Protein AF-A0A0Q8MTA9-F1 (afdb_monomer)

Mean predicted aligned error: 13.01 Å

Sequence (97 aa):
MTSIGDVIKIGAGAVVGGLLVFTVYSSLNALWWLPAAERHGREIEAAEATAATNKAIGELSNAADQARVRRRLCIERGGMYNFAKGECIEAKPVDHD

pLDDT: mean 79.18, std 12.59, range [38.66, 97.31]

Radius of gyration: 27.83 Å; Cα contacts (8 Å, |Δi|>4): 42; chains: 1; bounding box: 56×31×73 Å

Solvent-accessible surface area (backbone atoms only — not comparable to full-atom values): 5600 Å² total; per-residue (Å²): 133,85,52,74,71,56,55,53,52,52,51,52,50,50,52,53,51,49,50,52,52,48,52,54,53,52,47,48,39,67,72,49,50,48,58,53,50,51,53,53,51,51,53,52,53,54,50,50,54,50,52,51,52,52,50,58,45,66,68,44,93,43,71,70,59,34,52,51,52,52,47,51,54,20,50,77,70,63,19,50,63,39,81,90,79,75,44,64,45,69,57,76,76,80,80,83,124

Structure (mmCIF, N/CA/C/O backbone):
data_AF-A0A0Q8MTA9-F1
#
_entry.id   AF-A0A0Q8MTA9-F1
#
loop_
_atom_site.group_PDB
_atom_site.id
_atom_site.type_symbol
_atom_site.label_atom_id
_atom_site.label_alt_id
_atom_site.label_comp_id
_atom_site.label_asym_id
_atom_site.label_entity_id
_atom_site.label_seq_id
_atom_site.pdbx_PDB_ins_code
_atom_site.Cartn_x
_atom_site.Cartn_y
_atom_site.Cartn_z
_atom_site.occupancy
_atom_site.B_iso_or_equiv
_atom_site.auth_seq_id
_atom_site.auth_comp_id
_atom_site.auth_asym_id
_atom_site.auth_atom_id
_atom_site.pdbx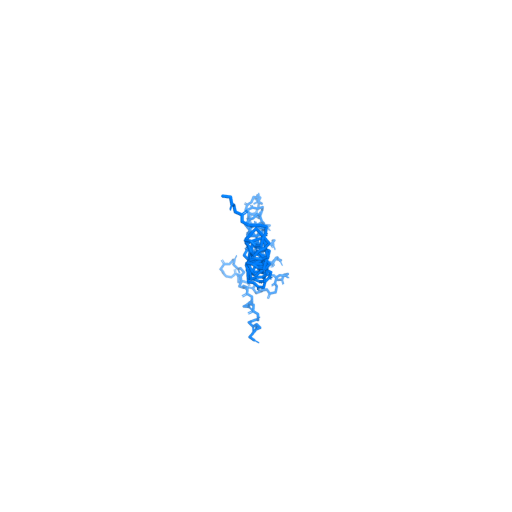_PDB_model_num
ATOM 1 N N . MET A 1 1 ? 33.720 12.956 -37.963 1.00 52.28 1 MET A N 1
ATOM 2 C CA . MET A 1 1 ? 32.508 13.321 -38.724 1.00 52.28 1 MET A CA 1
ATOM 3 C C . MET A 1 1 ? 31.610 12.094 -38.700 1.00 52.28 1 MET A C 1
ATOM 5 O O . MET A 1 1 ? 31.938 11.114 -39.352 1.00 52.28 1 MET A O 1
ATOM 9 N N . THR A 1 2 ? 30.603 12.060 -37.828 1.00 65.06 2 THR A N 1
ATOM 10 C CA . THR A 1 2 ? 29.659 10.934 -37.736 1.00 65.06 2 THR A CA 1
ATOM 11 C C . THR A 1 2 ? 28.794 10.900 -38.993 1.00 65.06 2 THR A C 1
ATOM 13 O O . THR A 1 2 ? 28.321 11.943 -39.445 1.00 65.06 2 THR A O 1
ATOM 16 N N . SER A 1 3 ? 28.629 9.720 -39.592 1.00 80.75 3 SER A N 1
ATOM 17 C CA . SER A 1 3 ? 27.796 9.557 -40.785 1.00 80.75 3 SER A CA 1
ATOM 18 C C . SER A 1 3 ? 26.323 9.759 -40.425 1.00 80.75 3 SER A C 1
ATOM 20 O O . SER A 1 3 ? 25.884 9.360 -39.346 1.00 80.75 3 SER A O 1
ATOM 22 N N . ILE A 1 4 ? 25.529 10.324 -41.339 1.00 77.19 4 ILE A N 1
ATOM 23 C CA . ILE A 1 4 ? 24.067 10.463 -41.182 1.00 77.19 4 IL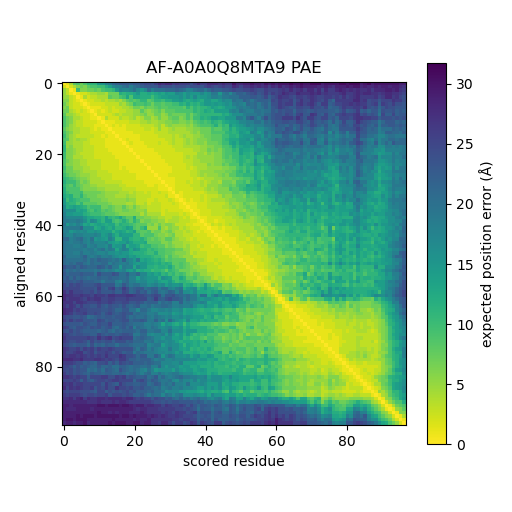E A CA 1
ATOM 24 C C . ILE A 1 4 ? 23.423 9.096 -40.875 1.00 77.19 4 ILE A C 1
ATOM 26 O O . ILE A 1 4 ? 22.483 9.010 -40.086 1.00 77.19 4 ILE A O 1
ATOM 30 N N . GLY A 1 5 ? 23.981 8.010 -41.424 1.00 78.06 5 GLY A N 1
ATOM 31 C CA . GLY A 1 5 ? 23.537 6.646 -41.133 1.00 78.06 5 GLY A CA 1
ATOM 32 C C . GLY A 1 5 ? 23.756 6.206 -39.680 1.00 78.06 5 GLY A C 1
ATOM 33 O O . GLY A 1 5 ? 22.950 5.437 -39.158 1.00 78.06 5 GLY A O 1
ATOM 34 N N . ASP A 1 6 ? 24.790 6.711 -39.002 1.00 78.50 6 ASP A N 1
ATOM 35 C CA . ASP A 1 6 ? 25.060 6.392 -37.594 1.00 78.50 6 ASP A CA 1
ATOM 36 C C . ASP A 1 6 ? 24.109 7.153 -36.668 1.00 78.50 6 ASP A C 1
ATOM 38 O O . ASP A 1 6 ? 23.589 6.588 -35.708 1.00 78.50 6 ASP A O 1
ATOM 42 N N . VAL A 1 7 ? 23.799 8.409 -37.004 1.00 80.88 7 VAL A N 1
ATOM 43 C CA . VAL A 1 7 ? 22.835 9.234 -36.258 1.00 80.88 7 VAL A CA 1
ATOM 44 C C . VAL A 1 7 ? 21.435 8.617 -36.303 1.00 80.88 7 VAL A C 1
ATOM 46 O O . VAL A 1 7 ? 20.769 8.538 -35.272 1.00 80.88 7 VAL A O 1
ATOM 49 N N . ILE A 1 8 ? 21.003 8.114 -37.465 1.00 83.69 8 ILE A N 1
ATOM 50 C CA . ILE A 1 8 ? 19.696 7.454 -37.613 1.00 83.69 8 ILE A CA 1
ATOM 51 C C . ILE A 1 8 ? 19.632 6.158 -36.793 1.00 83.69 8 ILE A C 1
ATOM 53 O O . ILE A 1 8 ? 18.635 5.916 -36.116 1.00 83.69 8 ILE A O 1
ATOM 57 N N . LYS A 1 9 ? 20.690 5.336 -36.801 1.00 84.56 9 LYS A N 1
ATOM 58 C CA . LYS A 1 9 ? 20.734 4.087 -36.019 1.00 84.56 9 LYS A CA 1
ATOM 59 C C . LYS A 1 9 ? 20.705 4.345 -34.515 1.00 84.56 9 LYS A C 1
ATOM 61 O O . LYS A 1 9 ? 19.966 3.675 -33.798 1.00 84.56 9 LYS A O 1
ATOM 66 N N . ILE A 1 10 ? 21.474 5.328 -34.046 1.00 83.94 10 ILE A N 1
ATOM 67 C CA . ILE A 1 10 ? 21.501 5.721 -32.633 1.00 83.94 10 ILE A CA 1
ATOM 68 C C . ILE A 1 10 ? 20.140 6.287 -32.217 1.00 83.94 10 ILE A C 1
ATOM 70 O O . ILE A 1 10 ? 19.598 5.881 -31.190 1.00 83.94 10 ILE A O 1
ATOM 74 N N . GLY A 1 11 ? 19.551 7.163 -33.035 1.00 86.88 11 GLY A N 1
ATOM 75 C CA . GLY A 1 11 ? 18.227 7.731 -32.781 1.00 86.88 11 GLY A CA 1
ATOM 76 C C . GLY A 1 11 ? 17.132 6.664 -32.726 1.00 86.88 11 GLY A C 1
ATOM 77 O O . GLY A 1 11 ? 16.340 6.643 -31.787 1.00 86.88 11 GLY A O 1
ATOM 78 N N . ALA A 1 12 ? 17.123 5.728 -33.677 1.00 89.94 12 ALA A N 1
ATOM 79 C CA . ALA A 1 12 ? 16.170 4.620 -33.687 1.00 89.94 12 ALA A CA 1
ATOM 80 C C . ALA A 1 12 ? 16.332 3.711 -32.456 1.00 89.94 12 ALA A C 1
ATOM 82 O O . ALA A 1 12 ? 15.341 3.359 -31.817 1.00 89.94 12 ALA A O 1
ATOM 83 N N . GLY A 1 13 ? 17.572 3.381 -32.080 1.00 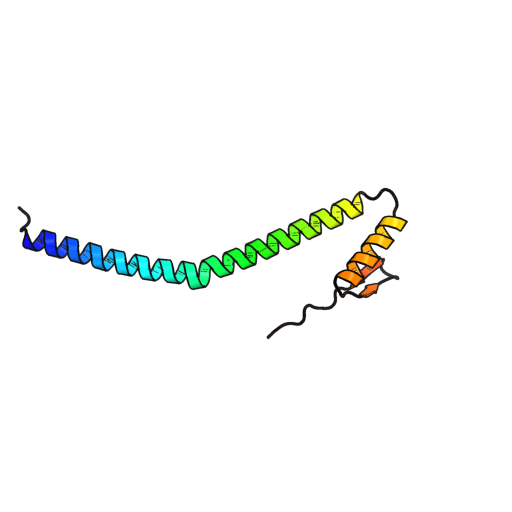89.19 13 GLY A N 1
ATOM 84 C CA . GLY A 1 13 ? 17.859 2.597 -30.878 1.00 89.19 13 GLY A CA 1
ATOM 85 C C . GLY A 1 13 ? 17.392 3.288 -29.595 1.00 89.19 13 GLY A C 1
ATOM 86 O O . GLY A 1 13 ? 16.792 2.644 -28.738 1.00 89.19 13 GLY A O 1
ATOM 87 N N . ALA A 1 14 ? 17.592 4.604 -29.488 1.00 92.56 14 ALA A N 1
ATOM 88 C CA . ALA A 1 14 ? 17.134 5.389 -28.345 1.00 92.56 14 ALA A CA 1
ATOM 89 C C . ALA A 1 14 ? 15.601 5.427 -28.242 1.00 92.56 14 ALA A C 1
ATOM 91 O O . ALA A 1 14 ? 15.061 5.265 -27.150 1.00 92.56 14 ALA A O 1
ATOM 92 N N . VAL A 1 15 ? 14.894 5.581 -29.368 1.00 95.00 15 VAL A N 1
ATOM 93 C CA . VAL A 1 15 ? 13.422 5.569 -29.390 1.00 95.00 15 VAL A CA 1
ATOM 94 C C . VAL A 1 15 ? 12.884 4.206 -28.962 1.00 95.00 15 VAL A C 1
ATOM 96 O O . VAL A 1 15 ? 12.033 4.141 -28.079 1.00 95.00 15 VAL A O 1
ATOM 99 N N . VAL A 1 16 ? 13.403 3.117 -29.535 1.00 95.56 16 VAL A N 1
ATOM 100 C CA . VAL A 1 16 ? 12.957 1.755 -29.200 1.00 95.56 16 VAL A CA 1
ATOM 101 C C . VAL A 1 16 ? 13.282 1.411 -27.747 1.00 95.56 16 VAL A C 1
ATOM 103 O O . VAL A 1 16 ? 12.420 0.908 -27.028 1.00 95.56 16 VAL A O 1
ATOM 106 N N . GLY A 1 17 ? 14.497 1.726 -27.290 1.00 95.62 17 GLY A N 1
ATOM 107 C CA . GLY A 1 17 ? 14.907 1.514 -25.904 1.00 95.62 17 GLY A CA 1
ATOM 108 C C . GLY A 1 17 ? 14.052 2.312 -24.919 1.00 95.62 17 GLY A C 1
ATOM 109 O O . GLY A 1 17 ? 13.592 1.761 -23.921 1.00 95.62 17 GLY A O 1
ATOM 110 N N . GLY A 1 18 ? 13.768 3.579 -25.229 1.00 95.88 18 GLY A N 1
ATOM 111 C CA . GLY A 1 18 ? 12.901 4.430 -24.416 1.00 95.88 18 GLY A CA 1
ATOM 112 C C . GLY A 1 18 ? 11.474 3.889 -24.315 1.00 95.88 18 GLY A C 1
ATOM 113 O O . GLY A 1 18 ? 10.921 3.825 -23.220 1.00 95.88 18 GLY A O 1
ATOM 114 N N . LEU A 1 19 ? 10.901 3.431 -25.430 1.00 97.00 19 LEU A N 1
ATOM 115 C CA . LEU A 1 19 ? 9.567 2.824 -25.464 1.00 97.00 19 LEU A CA 1
ATOM 116 C C . LEU A 1 19 ? 9.503 1.525 -24.655 1.00 97.00 19 LEU A C 1
ATOM 118 O O . LEU A 1 19 ? 8.544 1.314 -23.914 1.00 97.00 19 LEU A O 1
ATOM 122 N N . LEU A 1 20 ? 10.528 0.676 -24.751 1.00 97.31 20 LEU A N 1
ATOM 123 C CA . LEU A 1 20 ? 10.618 -0.551 -23.958 1.00 97.31 20 LEU A CA 1
ATOM 124 C C . LEU A 1 20 ? 10.699 -0.258 -22.460 1.00 97.31 20 LEU A C 1
ATOM 126 O O . LEU A 1 20 ? 9.934 -0.818 -21.681 1.00 97.31 20 LEU A O 1
ATOM 130 N N . VAL A 1 21 ? 11.583 0.650 -22.045 1.00 97.06 21 VAL A N 1
ATOM 131 C CA . VAL A 1 21 ? 11.708 1.007 -20.626 1.00 97.06 21 VAL A CA 1
ATOM 132 C C . VAL A 1 21 ? 10.412 1.629 -20.113 1.00 97.06 21 VAL A C 1
ATOM 134 O O . VAL A 1 21 ? 9.925 1.226 -19.059 1.00 97.06 21 VAL A O 1
ATOM 137 N N . PHE A 1 22 ? 9.820 2.557 -20.869 1.00 96.44 22 PHE A N 1
ATOM 138 C CA . PHE A 1 22 ? 8.559 3.191 -20.499 1.00 96.44 22 PHE A CA 1
ATOM 139 C C . PHE A 1 22 ? 7.444 2.160 -20.331 1.00 96.44 22 PHE A C 1
ATOM 141 O O . PHE A 1 22 ? 6.810 2.117 -19.285 1.00 96.44 22 PHE A O 1
ATOM 148 N N . THR A 1 23 ? 7.242 1.281 -21.313 1.00 96.31 23 THR A N 1
ATOM 149 C CA . THR A 1 23 ? 6.182 0.263 -21.248 1.00 96.31 23 THR A CA 1
ATOM 150 C C . THR A 1 23 ? 6.358 -0.685 -20.063 1.00 96.31 23 THR A C 1
ATOM 152 O O . THR A 1 23 ? 5.388 -0.933 -19.343 1.00 96.31 23 THR A O 1
ATOM 155 N N . VAL A 1 24 ? 7.577 -1.163 -19.796 1.00 96.62 24 VAL A N 1
ATOM 156 C CA . VAL A 1 24 ? 7.860 -2.027 -18.637 1.00 96.62 24 VAL A CA 1
ATOM 157 C C . VAL A 1 24 ? 7.589 -1.290 -17.327 1.00 96.62 24 VAL A C 1
ATOM 159 O O . VAL A 1 24 ? 6.885 -1.801 -16.459 1.00 96.62 24 VAL A O 1
ATOM 162 N N . TYR A 1 25 ? 8.094 -0.068 -17.176 1.00 96.44 25 TYR A N 1
ATOM 163 C CA . TYR A 1 25 ? 7.924 0.667 -15.925 1.00 96.44 25 TYR A CA 1
ATOM 164 C C . TYR A 1 25 ? 6.471 1.089 -15.699 1.00 96.44 25 TYR A C 1
ATOM 166 O O . TYR A 1 25 ? 5.959 0.961 -14.591 1.00 96.44 25 TYR A O 1
ATOM 174 N N . SER A 1 26 ? 5.773 1.536 -16.744 1.00 94.94 26 SER A N 1
ATOM 175 C CA . SER A 1 26 ? 4.352 1.884 -16.680 1.00 94.94 26 SER A CA 1
ATOM 176 C C . SER A 1 26 ? 3.485 0.689 -16.298 1.00 94.94 26 SER A C 1
ATOM 178 O O . SER A 1 26 ? 2.576 0.844 -15.488 1.00 94.94 26 SER A O 1
ATOM 180 N N . SER A 1 27 ? 3.772 -0.499 -16.834 1.00 94.75 27 SER A N 1
ATOM 181 C CA . SER A 1 27 ? 3.021 -1.715 -16.500 1.00 94.75 27 SER A CA 1
ATOM 182 C C . SER A 1 27 ? 3.290 -2.187 -15.072 1.00 94.75 27 SER A C 1
ATOM 184 O O . SER A 1 27 ? 2.336 -2.480 -14.356 1.00 94.75 27 SER A O 1
ATOM 186 N N . LEU A 1 28 ? 4.542 -2.163 -14.602 1.00 94.88 28 LEU A N 1
ATOM 187 C CA . LEU A 1 28 ? 4.854 -2.423 -13.189 1.00 94.88 28 LEU A CA 1
ATOM 188 C C . LEU A 1 28 ? 4.142 -1.435 -12.256 1.00 94.88 28 LEU A C 1
ATOM 190 O O . LEU A 1 28 ? 3.568 -1.833 -11.240 1.00 94.88 28 LEU A O 1
ATOM 194 N N . ASN A 1 29 ? 4.133 -0.153 -12.620 1.00 93.94 29 ASN A N 1
ATOM 195 C CA . ASN A 1 29 ? 3.522 0.882 -11.800 1.00 93.94 29 ASN A CA 1
ATOM 196 C C . ASN A 1 29 ? 1.995 0.730 -11.738 1.00 93.94 29 ASN A C 1
ATOM 198 O O . ASN A 1 29 ? 1.416 0.758 -10.657 1.00 93.94 29 ASN A O 1
ATOM 202 N N . ALA A 1 30 ? 1.348 0.491 -12.881 1.00 92.62 30 ALA A N 1
ATOM 203 C CA . ALA A 1 30 ? -0.102 0.337 -12.969 1.00 92.62 30 ALA A CA 1
ATOM 204 C C . ALA A 1 30 ? -0.618 -0.965 -12.342 1.00 92.62 30 ALA A C 1
ATOM 206 O O . ALA A 1 30 ? -1.685 -0.965 -11.734 1.00 92.62 30 ALA A O 1
ATOM 207 N N .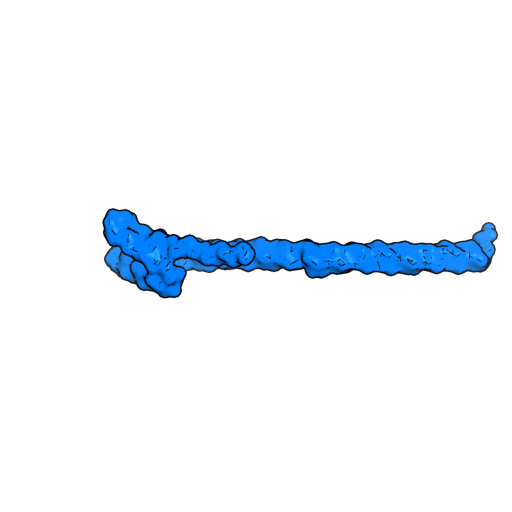 LEU A 1 31 ? 0.114 -2.072 -12.496 1.00 92.94 31 LEU A N 1
ATOM 208 C CA . LEU A 1 31 ? -0.368 -3.394 -12.087 1.00 92.94 31 LEU A CA 1
ATOM 209 C C . LEU A 1 31 ? 0.043 -3.778 -10.665 1.00 92.94 31 LEU A C 1
ATOM 211 O O . LEU A 1 31 ? -0.688 -4.518 -10.013 1.00 92.94 31 LEU A O 1
ATOM 215 N N . TRP A 1 32 ? 1.185 -3.287 -10.176 1.00 89.94 32 TRP A N 1
ATOM 216 C CA . TRP A 1 32 ? 1.702 -3.664 -8.859 1.00 89.94 32 TRP A CA 1
ATOM 217 C C . TRP A 1 32 ? 1.804 -2.493 -7.891 1.00 89.94 32 TRP A C 1
ATOM 219 O O . TRP A 1 32 ? 1.231 -2.560 -6.804 1.00 89.94 32 TRP A O 1
ATOM 229 N N . TRP A 1 33 ? 2.518 -1.424 -8.248 1.00 88.56 33 TRP A N 1
ATOM 230 C CA . TRP A 1 33 ? 2.845 -0.387 -7.263 1.00 88.56 33 TRP A CA 1
ATOM 231 C C . TRP A 1 33 ? 1.658 0.500 -6.887 1.00 88.56 33 TRP A C 1
ATOM 233 O O . TRP A 1 33 ? 1.428 0.697 -5.695 1.00 88.56 33 TRP A O 1
ATOM 243 N N . LEU A 1 34 ? 0.877 0.988 -7.854 1.00 89.94 34 LEU A N 1
ATOM 244 C CA . LEU A 1 34 ? -0.292 1.829 -7.573 1.00 89.94 34 LEU A CA 1
ATOM 245 C C . LEU A 1 34 ? -1.364 1.090 -6.752 1.00 89.94 34 LEU A C 1
ATOM 247 O O . LEU A 1 34 ? -1.767 1.623 -5.717 1.00 89.94 34 LEU A O 1
ATOM 251 N N . PRO A 1 35 ? -1.779 -0.146 -7.102 1.00 86.00 35 PRO A N 1
ATOM 252 C CA . PRO A 1 35 ? -2.771 -0.864 -6.303 1.00 86.00 35 PRO A CA 1
ATOM 253 C C . PRO A 1 35 ? -2.298 -1.156 -4.875 1.00 86.00 35 PRO A C 1
ATOM 255 O O . PRO A 1 35 ? -3.082 -1.056 -3.929 1.00 86.00 35 PRO A O 1
ATOM 258 N N . ALA A 1 36 ? -1.017 -1.502 -4.699 1.00 85.25 36 ALA A N 1
ATOM 259 C CA . ALA A 1 36 ? -0.441 -1.741 -3.379 1.00 85.25 36 ALA A CA 1
ATOM 260 C C . ALA A 1 36 ? -0.391 -0.453 -2.540 1.00 85.25 36 ALA A C 1
ATOM 262 O O . ALA A 1 36 ? -0.762 -0.469 -1.366 1.00 85.25 36 ALA A O 1
ATOM 263 N N . ALA A 1 37 ? 0.002 0.669 -3.150 1.00 80.25 37 ALA A N 1
ATOM 264 C CA . ALA A 1 37 ? 0.044 1.968 -2.490 1.00 80.25 37 ALA A CA 1
ATOM 265 C C . ALA A 1 37 ? -1.354 2.458 -2.083 1.00 80.25 37 ALA A C 1
ATOM 267 O O . ALA A 1 37 ? -1.529 2.932 -0.965 1.00 80.25 37 ALA A O 1
ATOM 268 N N . GLU A 1 38 ? -2.366 2.295 -2.940 1.00 86.06 38 GLU A N 1
ATOM 269 C CA . GLU A 1 38 ? -3.749 2.646 -2.600 1.00 86.06 38 GLU A CA 1
ATOM 270 C C . GLU A 1 38 ? -4.304 1.810 -1.448 1.00 86.06 38 GLU A C 1
ATOM 272 O O . GLU A 1 38 ? -4.992 2.342 -0.578 1.00 86.06 38 GLU A O 1
ATOM 277 N N . ARG A 1 39 ? -4.033 0.497 -1.436 1.00 82.81 39 ARG A N 1
ATOM 278 C CA . ARG A 1 39 ? -4.449 -0.372 -0.327 1.00 82.81 39 ARG A CA 1
ATOM 279 C C . ARG A 1 39 ? -3.844 0.106 0.986 1.00 82.81 39 ARG A C 1
ATOM 281 O O . ARG A 1 39 ? -4.584 0.319 1.940 1.00 82.81 39 ARG A O 1
ATOM 288 N N . HIS A 1 40 ? -2.541 0.366 0.990 1.00 76.69 40 HIS A N 1
ATOM 289 C CA . HIS A 1 40 ? -1.857 0.855 2.179 1.00 76.69 40 HIS A CA 1
ATOM 290 C C . HIS A 1 40 ? -2.353 2.245 2.615 1.00 76.69 40 HIS A C 1
ATOM 292 O O . HIS A 1 40 ? -2.574 2.481 3.799 1.00 76.69 40 HIS A O 1
ATOM 298 N N . GLY A 1 41 ? -2.608 3.150 1.665 1.00 77.56 41 GLY A N 1
ATOM 299 C CA . GLY A 1 41 ? -3.171 4.472 1.948 1.00 77.56 41 GLY A CA 1
ATOM 300 C C . GLY A 1 41 ? -4.562 4.403 2.583 1.00 77.56 41 GLY A C 1
ATOM 301 O O . GLY A 1 41 ? -4.806 5.063 3.590 1.00 77.56 41 GLY A O 1
ATOM 302 N N . ARG A 1 42 ? -5.453 3.553 2.054 1.00 79.38 42 ARG A N 1
ATOM 303 C CA . ARG A 1 42 ? -6.801 3.352 2.616 1.00 79.38 42 ARG A CA 1
ATOM 304 C C . ARG A 1 42 ? -6.767 2.750 4.021 1.00 79.38 42 ARG A C 1
ATOM 306 O O . ARG A 1 42 ? -7.584 3.123 4.858 1.00 79.38 42 ARG A O 1
ATOM 313 N N . GLU A 1 43 ? -5.837 1.835 4.289 1.00 82.50 43 GLU A N 1
ATOM 314 C CA . GLU A 1 43 ? -5.648 1.262 5.628 1.00 82.50 43 GLU A CA 1
ATOM 315 C C . GLU A 1 43 ? -5.211 2.323 6.644 1.00 82.50 43 GLU A C 1
ATOM 317 O O . GLU A 1 43 ? -5.754 2.374 7.748 1.00 82.50 43 GLU A O 1
ATOM 322 N N . ILE A 1 44 ? -4.280 3.202 6.262 1.00 79.56 44 ILE A N 1
ATOM 323 C CA . ILE A 1 44 ? -3.830 4.312 7.112 1.00 79.56 44 ILE A CA 1
ATOM 324 C C . ILE A 1 44 ? -4.981 5.289 7.374 1.00 79.56 44 ILE A C 1
ATOM 326 O O . ILE A 1 44 ? -5.227 5.641 8.525 1.00 79.56 44 ILE A O 1
ATOM 330 N N . GLU A 1 45 ? -5.732 5.675 6.343 1.00 76.50 45 GLU A N 1
ATOM 331 C CA . GLU A 1 45 ? -6.863 6.599 6.483 1.00 76.50 45 GLU A CA 1
ATOM 332 C C . GLU A 1 45 ? -7.971 6.016 7.383 1.00 76.50 45 GLU A C 1
ATOM 334 O O . GLU A 1 45 ? -8.491 6.697 8.271 1.00 76.50 45 GLU A O 1
ATOM 339 N N . ALA A 1 46 ? -8.285 4.725 7.230 1.00 78.62 46 ALA A N 1
ATOM 340 C CA . ALA A 1 46 ? -9.232 4.028 8.100 1.00 78.62 46 ALA A CA 1
ATOM 341 C C . ALA A 1 46 ? -8.738 3.948 9.557 1.00 78.62 46 ALA A C 1
ATOM 343 O O . ALA A 1 46 ? -9.528 4.113 10.499 1.00 78.62 46 ALA A O 1
ATOM 344 N N . ALA A 1 47 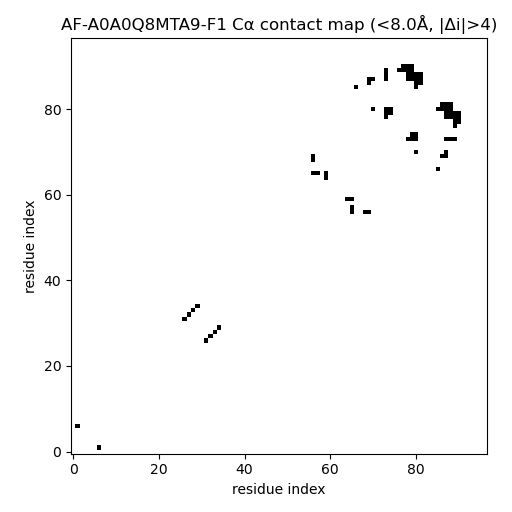? -7.437 3.725 9.759 1.00 76.88 47 ALA A N 1
ATOM 345 C CA . ALA A 1 47 ? -6.824 3.714 11.082 1.00 76.88 47 ALA A CA 1
ATOM 346 C C . ALA A 1 47 ? -6.877 5.104 11.741 1.00 76.88 47 ALA A C 1
ATOM 348 O O . ALA A 1 47 ? -7.273 5.213 12.905 1.00 76.88 47 ALA A O 1
ATOM 349 N N . GLU A 1 48 ? -6.563 6.170 11.002 1.00 76.62 48 GLU A N 1
ATOM 350 C CA . GLU A 1 48 ? -6.638 7.551 11.491 1.00 76.62 48 GLU A CA 1
ATOM 351 C C . GLU A 1 48 ? -8.072 7.960 11.844 1.00 76.62 48 GLU A C 1
ATOM 353 O O . GLU A 1 48 ? -8.312 8.490 12.933 1.00 76.62 48 GLU A O 1
ATOM 358 N N . ALA A 1 49 ? -9.050 7.647 10.989 1.00 76.69 49 ALA A N 1
ATOM 359 C CA . ALA A 1 49 ? -10.462 7.910 11.265 1.00 76.69 49 ALA A CA 1
ATOM 360 C C . ALA A 1 49 ? -10.944 7.181 12.533 1.00 76.69 49 ALA A C 1
ATOM 362 O O . ALA A 1 49 ? -11.691 7.733 13.354 1.00 76.69 49 ALA A O 1
ATOM 363 N N . THR A 1 50 ? -10.475 5.949 12.743 1.00 77.56 50 THR A N 1
ATOM 364 C CA . THR A 1 50 ? -10.782 5.167 13.946 1.00 77.56 50 THR A CA 1
ATOM 365 C C . THR A 1 50 ? -10.129 5.771 15.190 1.00 77.56 50 THR A C 1
ATOM 367 O O . THR A 1 50 ? -10.783 5.897 16.229 1.00 77.56 50 THR A O 1
ATOM 370 N N . ALA A 1 51 ? -8.873 6.209 15.092 1.00 74.69 51 ALA A N 1
ATOM 371 C CA . ALA A 1 51 ? -8.162 6.873 16.180 1.00 74.69 51 ALA A CA 1
ATOM 372 C C . ALA A 1 51 ? -8.823 8.207 16.570 1.00 74.69 51 ALA A C 1
ATOM 374 O O . ALA A 1 51 ? -9.045 8.458 17.757 1.00 74.69 51 ALA A O 1
ATOM 375 N N . ALA A 1 52 ? -9.213 9.024 15.588 1.00 75.62 52 ALA A N 1
ATOM 376 C CA . ALA A 1 52 ? -9.937 10.273 15.809 1.00 75.62 52 ALA A CA 1
ATOM 377 C C . ALA A 1 52 ? -11.292 10.031 16.495 1.00 75.62 52 ALA A C 1
ATOM 379 O O . ALA A 1 52 ? -11.627 10.708 17.467 1.00 75.62 52 ALA A O 1
ATOM 380 N N . THR A 1 53 ? -12.034 9.006 16.060 1.00 76.12 53 THR A N 1
ATOM 381 C CA . THR A 1 53 ? -13.302 8.605 16.691 1.00 76.12 53 THR A CA 1
ATOM 382 C C . THR A 1 53 ? -13.088 8.175 18.144 1.00 76.12 53 THR A C 1
ATOM 384 O O . THR A 1 53 ? -13.807 8.619 19.038 1.00 76.12 53 THR A O 1
ATOM 387 N N . ASN A 1 54 ? -12.068 7.357 18.415 1.00 73.69 54 ASN A N 1
ATOM 388 C CA . ASN A 1 54 ? -11.745 6.914 19.773 1.00 73.69 54 ASN A CA 1
ATOM 389 C C . ASN A 1 54 ? -11.328 8.075 20.682 1.00 73.69 54 ASN A C 1
ATOM 391 O O . ASN A 1 54 ? -11.695 8.085 21.859 1.00 73.69 54 ASN A O 1
ATOM 395 N N . LYS A 1 55 ? -10.611 9.065 20.143 1.00 77.44 55 LYS A N 1
ATOM 396 C CA . LYS A 1 55 ? -10.256 10.289 20.864 1.00 77.44 55 LYS A CA 1
ATOM 397 C C . LYS A 1 55 ? -11.492 11.130 21.193 1.00 77.44 55 LYS A C 1
ATOM 399 O O . LYS A 1 55 ? -11.663 11.493 22.350 1.00 77.44 55 LYS A O 1
ATOM 404 N N . ALA A 1 56 ? -12.384 11.356 20.228 1.00 72.56 56 ALA A N 1
ATOM 405 C CA . ALA A 1 56 ? -13.636 12.086 20.449 1.00 72.56 56 ALA A CA 1
ATOM 406 C C . ALA A 1 56 ? -14.538 11.392 21.485 1.00 72.56 56 ALA A C 1
ATOM 408 O O . ALA A 1 56 ? -15.144 12.039 22.335 1.00 72.56 56 ALA A O 1
ATOM 409 N N . ILE A 1 57 ? -14.577 10.056 21.470 1.00 66.88 57 ILE A N 1
ATOM 410 C CA . ILE A 1 57 ? -15.232 9.265 22.515 1.00 66.88 57 ILE A CA 1
ATOM 411 C C . ILE A 1 57 ? -14.539 9.499 23.863 1.00 66.88 57 ILE A C 1
ATOM 413 O O . ILE A 1 57 ? -15.217 9.705 24.863 1.00 66.88 57 ILE A O 1
ATOM 417 N N . GLY A 1 58 ? -13.204 9.492 23.894 1.00 67.94 58 GLY A N 1
ATOM 418 C CA . GLY A 1 58 ? -12.374 9.802 25.063 1.00 67.94 58 GLY A CA 1
ATOM 419 C C . GLY A 1 58 ? -12.676 11.158 25.709 1.00 67.94 58 GLY A C 1
ATOM 420 O O . GLY A 1 58 ? -12.650 11.265 26.930 1.00 67.94 58 GLY A O 1
ATOM 421 N N . GLU A 1 59 ? -13.009 12.159 24.895 1.00 70.44 59 GLU A N 1
ATOM 422 C CA . GLU A 1 59 ? -13.325 13.529 25.320 1.00 70.44 59 GLU A CA 1
ATOM 423 C C . GLU A 1 59 ? -14.766 13.706 25.841 1.00 70.44 59 GLU A C 1
ATOM 425 O O . GLU A 1 59 ? -15.098 14.763 26.380 1.00 70.44 59 GLU A O 1
ATOM 430 N N . LEU A 1 60 ? -15.628 12.682 25.751 1.00 65.50 60 LEU A N 1
ATOM 431 C CA . LEU A 1 60 ? -16.940 12.699 26.408 1.00 65.50 60 LEU A CA 1
ATOM 432 C C . LEU A 1 60 ? -16.757 12.804 27.931 1.00 65.50 60 LEU A C 1
ATOM 434 O O . LEU A 1 60 ? -16.206 11.908 28.568 1.00 65.50 60 LEU A O 1
ATOM 438 N N . SER A 1 61 ? -17.280 13.880 28.524 1.00 59.91 61 SER A N 1
ATOM 439 C CA . SER A 1 61 ? -17.149 14.189 29.958 1.00 59.91 61 SER A CA 1
ATOM 440 C C . SER A 1 61 ? -17.815 13.167 30.891 1.00 59.91 61 SER A C 1
ATOM 442 O O . SER A 1 61 ? -17.505 13.124 32.080 1.00 59.91 61 SER A O 1
ATOM 444 N N . ASN A 1 62 ? -18.719 12.336 30.366 1.00 76.00 62 ASN A N 1
ATOM 445 C CA . ASN A 1 62 ? -19.451 11.324 31.115 1.00 76.00 62 ASN A CA 1
ATOM 446 C C . ASN A 1 62 ? -19.093 9.907 30.641 1.00 76.00 62 ASN A C 1
ATOM 448 O O . ASN A 1 62 ? -19.392 9.510 29.511 1.00 76.00 62 ASN A O 1
ATOM 452 N N . ALA A 1 63 ? -18.530 9.104 31.548 1.00 70.25 63 ALA A N 1
ATOM 453 C CA . ALA A 1 63 ? -18.179 7.704 31.301 1.00 70.25 63 ALA A CA 1
ATOM 454 C C . ALA A 1 63 ? -19.391 6.835 30.905 1.00 70.25 63 ALA A C 1
ATOM 456 O O . ALA A 1 63 ? -19.246 5.869 3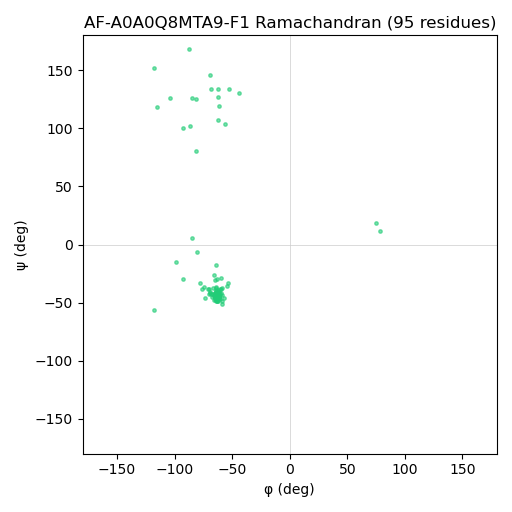0.152 1.00 70.25 63 ALA A O 1
ATOM 457 N N . ALA A 1 64 ? -20.601 7.184 31.359 1.00 72.81 64 ALA A N 1
ATOM 458 C CA . ALA A 1 64 ? -21.817 6.462 30.986 1.00 72.81 64 ALA A CA 1
ATOM 459 C C . ALA A 1 64 ? -22.210 6.698 29.515 1.00 72.81 64 ALA A C 1
ATOM 461 O O . ALA A 1 64 ? -22.631 5.765 28.823 1.00 72.81 64 ALA A O 1
ATOM 462 N N . ASP A 1 65 ? -22.025 7.923 29.019 1.00 75.19 65 ASP A N 1
ATOM 463 C CA . ASP A 1 65 ? -22.304 8.270 27.623 1.00 75.19 65 ASP A CA 1
ATOM 464 C C . ASP A 1 65 ? -21.224 7.707 26.699 1.00 75.19 65 ASP A C 1
ATOM 466 O O . ASP A 1 65 ? -21.533 7.159 25.640 1.00 75.19 65 ASP A O 1
ATOM 470 N N . GLN A 1 66 ? -19.974 7.699 27.163 1.00 70.44 66 GLN A N 1
ATOM 471 C CA . GLN A 1 66 ? -18.867 7.026 26.494 1.00 70.44 66 GLN A CA 1
ATOM 472 C C . GLN A 1 66 ? -19.152 5.527 26.285 1.00 70.44 66 GLN A C 1
ATOM 474 O O . GLN A 1 66 ? -18.988 5.002 25.181 1.00 70.44 66 GLN A O 1
ATOM 479 N N . ALA A 1 67 ? -1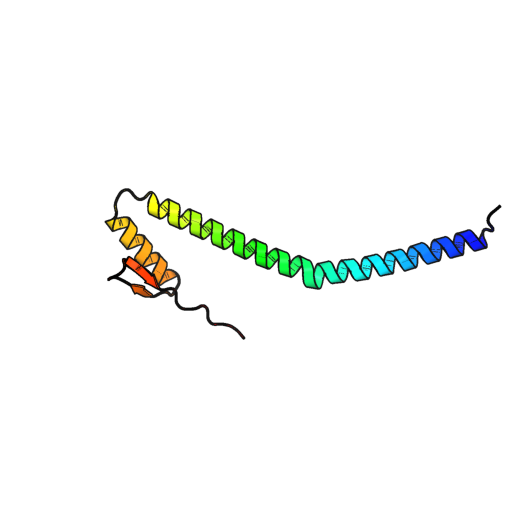9.656 4.840 27.316 1.00 74.06 67 ALA A N 1
ATOM 480 C CA . ALA A 1 67 ? -20.026 3.429 27.232 1.00 74.06 67 ALA A CA 1
ATOM 481 C C . ALA A 1 67 ? -21.220 3.179 26.290 1.00 74.06 67 ALA A C 1
ATOM 483 O O . ALA A 1 67 ? -21.228 2.185 25.561 1.00 74.06 67 ALA A O 1
ATOM 484 N N . ARG A 1 68 ? -22.219 4.075 26.258 1.00 79.69 68 ARG A N 1
ATOM 485 C CA . ARG A 1 68 ? -23.354 3.980 25.319 1.00 79.69 68 ARG A CA 1
ATOM 486 C C . ARG A 1 68 ? -22.919 4.144 23.868 1.00 79.69 68 ARG A C 1
ATOM 488 O O . ARG A 1 68 ? -23.321 3.340 23.029 1.00 79.69 68 ARG A O 1
ATOM 495 N N . VAL A 1 69 ? -22.093 5.147 23.580 1.00 81.50 69 VAL A N 1
ATOM 496 C CA . VAL A 1 69 ? -21.597 5.410 22.222 1.00 81.50 69 VAL A CA 1
ATOM 497 C C . VAL A 1 69 ? -20.727 4.250 21.738 1.00 81.50 69 VAL A C 1
ATOM 499 O O . VAL A 1 69 ? -20.949 3.747 20.639 1.00 81.50 69 VAL A O 1
ATOM 502 N N . ARG A 1 70 ? -19.825 3.731 22.584 1.00 76.31 70 ARG A N 1
ATOM 503 C CA . ARG A 1 70 ? -19.011 2.543 22.261 1.00 76.31 70 ARG A CA 1
ATOM 504 C C . ARG A 1 70 ? -19.857 1.299 21.981 1.00 76.31 70 ARG A C 1
ATOM 506 O O . ARG A 1 70 ? -19.568 0.573 21.036 1.00 76.31 70 ARG A O 1
ATOM 513 N N . ARG A 1 71 ? -20.916 1.062 22.764 1.00 80.25 71 ARG A N 1
ATOM 514 C CA . ARG A 1 71 ? -21.862 -0.047 22.526 1.00 80.25 71 ARG A CA 1
ATOM 515 C C . ARG A 1 71 ? -22.554 0.071 21.179 1.00 80.25 71 ARG A C 1
ATOM 517 O O . ARG A 1 71 ? -22.623 -0.909 20.445 1.00 80.25 71 ARG A O 1
ATOM 524 N N . ARG A 1 72 ? -23.056 1.264 20.862 1.00 83.31 72 ARG A N 1
ATOM 525 C CA . ARG A 1 72 ? -23.772 1.516 19.612 1.00 83.31 72 ARG A CA 1
ATOM 526 C C . ARG A 1 72 ? -22.862 1.335 18.398 1.00 83.31 72 ARG A C 1
ATOM 528 O O . ARG A 1 72 ? -23.220 0.584 17.500 1.00 83.31 72 ARG A O 1
ATOM 535 N N . LEU A 1 73 ? -21.666 1.923 18.429 1.00 81.06 73 LEU A N 1
ATOM 536 C CA . LEU A 1 73 ? -20.656 1.756 17.379 1.00 81.06 73 LEU A CA 1
ATOM 537 C C . LEU A 1 73 ? -20.248 0.293 17.186 1.00 81.06 73 LEU A C 1
ATOM 539 O O . LEU A 1 73 ? -20.042 -0.133 16.057 1.00 81.06 73 LEU A O 1
ATOM 543 N N . CYS A 1 74 ? -20.157 -0.482 18.270 1.00 82.75 74 CYS A N 1
ATOM 544 C CA . CYS A 1 74 ? -19.834 -1.903 18.184 1.00 82.75 74 CYS A CA 1
ATOM 545 C C . CYS A 1 74 ? -20.881 -2.687 17.383 1.00 82.75 74 CYS A C 1
ATOM 547 O O . CYS A 1 74 ? -20.532 -3.455 16.492 1.00 82.75 74 CYS A O 1
ATOM 549 N N . ILE A 1 75 ?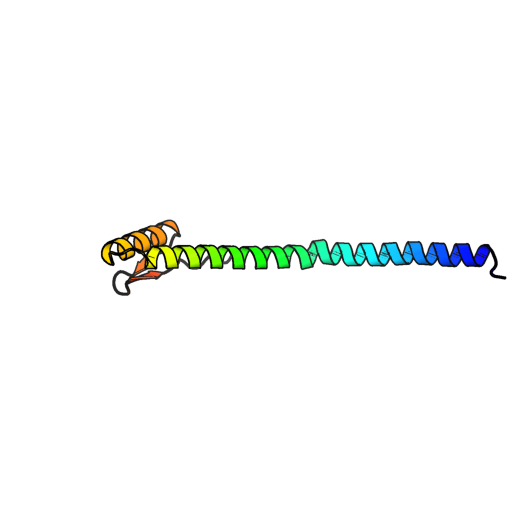 -22.163 -2.448 17.669 1.00 82.69 75 ILE A N 1
ATOM 550 C CA . ILE A 1 75 ? -23.278 -3.111 16.982 1.00 82.69 75 ILE A CA 1
ATOM 551 C C . ILE A 1 75 ? -23.382 -2.626 15.530 1.00 82.69 75 ILE A C 1
ATOM 553 O O . ILE A 1 75 ? -23.563 -3.439 14.629 1.00 82.69 75 ILE A O 1
ATOM 557 N N . GLU A 1 76 ? -23.224 -1.321 15.283 1.00 80.06 76 GLU A N 1
ATOM 558 C CA . GLU A 1 76 ? -23.254 -0.741 13.930 1.00 80.06 76 GLU A CA 1
ATOM 559 C C . GLU A 1 76 ? -22.117 -1.270 13.038 1.00 80.06 76 GLU A C 1
ATOM 561 O O . GLU A 1 76 ? -22.301 -1.408 11.832 1.00 80.06 76 GLU A O 1
ATOM 566 N N . ARG A 1 77 ? -20.968 -1.635 13.623 1.00 78.12 77 ARG A N 1
ATOM 567 C CA . ARG A 1 77 ? -19.844 -2.287 12.927 1.00 78.12 77 ARG A CA 1
ATOM 568 C C . ARG A 1 77 ? -19.975 -3.814 12.824 1.00 78.12 77 ARG A C 1
ATOM 570 O O . ARG A 1 77 ? -19.048 -4.467 12.358 1.00 78.12 77 ARG A O 1
ATOM 577 N N . GLY A 1 78 ? -21.098 -4.395 13.255 1.00 78.19 78 GLY A N 1
ATOM 578 C CA . GLY A 1 78 ? -21.354 -5.839 13.185 1.00 78.19 78 GLY A CA 1
ATOM 579 C C . GLY A 1 78 ? -20.657 -6.675 14.266 1.00 78.19 78 GLY A C 1
ATOM 580 O O . GLY A 1 78 ? -20.628 -7.899 14.168 1.00 78.19 78 GLY A O 1
ATOM 581 N N . GLY A 1 79 ? -20.094 -6.039 15.296 1.00 81.81 79 GLY A N 1
ATOM 582 C CA . GLY A 1 79 ? -19.464 -6.708 16.433 1.00 81.81 79 GLY A CA 1
ATOM 583 C C . GLY A 1 79 ? -20.437 -7.043 17.568 1.00 81.81 79 GLY A C 1
ATOM 584 O O . GLY A 1 79 ? -21.565 -6.552 17.638 1.00 81.81 79 GLY A O 1
ATOM 585 N N . MET A 1 80 ? -19.970 -7.861 18.513 1.00 82.88 80 MET A N 1
ATOM 586 C CA . MET A 1 80 ? -20.656 -8.133 19.777 1.00 82.88 80 MET A CA 1
ATOM 587 C C . MET A 1 80 ? -19.989 -7.381 20.924 1.00 82.88 80 MET A C 1
ATOM 589 O O . MET A 1 80 ? -18.796 -7.521 21.183 1.00 82.88 80 MET A O 1
ATOM 593 N N . TYR A 1 81 ? -20.770 -6.604 21.670 1.00 81.06 81 TYR A N 1
ATOM 594 C CA . TYR A 1 81 ? -20.238 -5.866 22.809 1.00 81.06 81 TYR A CA 1
ATOM 595 C C . TYR A 1 81 ? -20.114 -6.757 24.053 1.00 81.06 81 TYR A C 1
ATOM 597 O O . TYR A 1 81 ? -21.097 -7.333 24.521 1.00 81.06 81 TYR A O 1
ATOM 605 N N . ASN A 1 82 ? -18.917 -6.828 24.637 1.00 82.44 82 ASN A N 1
ATOM 606 C CA . ASN A 1 82 ? -18.674 -7.526 25.893 1.00 82.44 82 ASN A CA 1
ATOM 607 C C . ASN A 1 82 ? -18.945 -6.594 27.080 1.00 82.44 82 ASN A C 1
ATOM 609 O O . ASN A 1 82 ? -18.118 -5.763 27.456 1.00 82.44 82 ASN A O 1
ATOM 613 N N . PHE A 1 83 ? -20.100 -6.777 27.716 1.00 79.75 83 PHE A N 1
ATOM 614 C CA . PHE A 1 83 ? -20.524 -5.977 28.866 1.00 79.75 83 PHE A CA 1
ATOM 615 C C . PHE A 1 83 ? -19.656 -6.169 30.116 1.00 79.75 83 PHE A C 1
ATOM 617 O O . PHE A 1 83 ? -19.577 -5.248 30.923 1.00 79.75 83 PHE A O 1
ATOM 624 N N . ALA A 1 84 ? -19.003 -7.326 30.272 1.00 78.94 84 ALA A N 1
ATOM 625 C CA . ALA A 1 84 ? -18.159 -7.626 31.429 1.00 78.94 84 ALA A CA 1
ATOM 626 C C . ALA A 1 84 ? -16.781 -6.953 31.337 1.00 78.94 84 ALA A C 1
ATOM 628 O O . ALA A 1 84 ? -16.224 -6.558 32.356 1.00 78.94 84 ALA A O 1
ATOM 629 N N . LYS A 1 85 ? -16.242 -6.812 30.120 1.00 75.75 85 LYS A N 1
ATOM 630 C CA . LYS A 1 85 ? -14.945 -6.160 29.868 1.00 75.75 85 LYS A CA 1
ATOM 631 C C . LYS A 1 85 ? -15.064 -4.703 29.413 1.00 75.75 85 LYS A C 1
ATOM 633 O O . LYS A 1 85 ? -14.085 -3.973 29.461 1.00 75.75 85 LYS A O 1
ATOM 638 N N . GLY A 1 86 ? -16.253 -4.264 28.996 1.00 75.69 86 GLY A N 1
ATOM 639 C CA . GLY A 1 86 ? -16.478 -2.912 28.476 1.00 75.69 86 GLY A CA 1
ATOM 640 C C . GLY A 1 86 ? -15.934 -2.692 27.058 1.00 75.69 86 GLY A C 1
ATOM 641 O O . GLY A 1 86 ? -15.775 -1.546 26.630 1.00 75.69 86 GLY A O 1
ATOM 642 N N . GLU A 1 87 ? -15.676 -3.770 26.320 1.00 79.25 87 GLU A N 1
ATOM 643 C CA . GLU A 1 87 ? -14.974 -3.767 25.033 1.00 79.25 87 GLU A CA 1
ATOM 644 C C . GLU A 1 87 ? -15.864 -4.285 23.899 1.00 79.25 87 GLU A C 1
ATOM 646 O O . GLU A 1 87 ? -16.763 -5.101 24.116 1.00 79.25 87 GLU A O 1
ATOM 651 N N . CYS A 1 88 ? -15.601 -3.821 22.677 1.00 78.75 88 CYS A N 1
ATOM 652 C CA . CYS A 1 88 ? -16.220 -4.382 21.482 1.00 78.75 88 CYS A CA 1
ATOM 653 C C . CYS A 1 88 ? -15.423 -5.598 21.006 1.00 78.75 88 CYS A C 1
ATOM 655 O O . CYS A 1 88 ? -14.221 -5.489 20.781 1.00 78.75 88 CYS A O 1
ATOM 657 N N . ILE A 1 89 ? -16.091 -6.737 20.839 1.00 81.25 89 ILE A N 1
ATOM 658 C CA . ILE A 1 89 ? -15.541 -7.893 20.136 1.00 81.25 89 ILE A CA 1
ATOM 659 C C . ILE A 1 89 ? -15.994 -7.754 18.687 1.00 81.25 89 ILE A C 1
ATOM 661 O O . ILE A 1 89 ? -17.150 -8.027 18.362 1.00 81.25 89 ILE A O 1
ATOM 665 N N . GLU A 1 90 ? -15.106 -7.270 17.826 1.00 70.06 90 GLU A N 1
ATOM 666 C CA . GLU A 1 90 ? -15.380 -7.199 16.393 1.00 70.06 90 GLU A CA 1
ATOM 667 C C . GLU A 1 90 ? -15.597 -8.619 15.852 1.00 70.06 90 GLU A C 1
ATOM 669 O O . GLU A 1 90 ? -14.857 -9.551 16.187 1.00 70.06 90 GLU A O 1
ATOM 674 N N . ALA A 1 91 ? -16.647 -8.808 15.048 1.00 63.97 91 ALA A N 1
ATOM 675 C CA . ALA A 1 91 ? -16.770 -10.032 14.274 1.00 63.97 91 ALA A CA 1
ATOM 676 C C . ALA A 1 91 ? -15.574 -10.063 13.321 1.00 63.97 91 ALA A C 1
ATOM 678 O O . ALA A 1 91 ? -15.322 -9.078 12.626 1.00 63.97 91 ALA A O 1
ATOM 679 N N . LYS A 1 92 ? -14.811 -11.163 13.334 1.00 53.16 92 LYS A N 1
ATOM 680 C CA . LYS A 1 92 ? -13.708 -11.378 12.392 1.00 53.16 92 LYS A CA 1
ATOM 681 C C . LYS A 1 92 ? -14.184 -10.965 10.989 1.00 53.16 92 LYS A C 1
ATOM 683 O O . LYS A 1 92 ? -15.270 -11.418 10.607 1.00 53.16 92 LYS A O 1
ATOM 688 N N . PRO A 1 93 ? -13.436 -10.134 10.237 1.00 49.22 93 PRO A N 1
ATOM 689 C CA . PRO A 1 93 ? -13.761 -9.924 8.835 1.00 49.22 93 PRO A CA 1
ATOM 690 C C . PRO A 1 93 ? -13.857 -11.304 8.181 1.00 49.22 93 PRO A C 1
ATOM 692 O O . PRO A 1 93 ? -13.048 -12.185 8.476 1.00 49.22 93 PRO A O 1
ATOM 695 N N . VAL A 1 94 ? -14.901 -11.528 7.385 1.00 51.56 94 VAL A N 1
ATOM 696 C CA . VAL A 1 94 ? -14.996 -12.748 6.584 1.00 51.56 94 VAL A CA 1
ATOM 697 C C . VAL A 1 94 ? -13.808 -12.694 5.633 1.00 51.56 94 VAL A C 1
ATOM 699 O O . VAL A 1 94 ? -13.777 -11.844 4.743 1.00 51.56 94 VAL A O 1
ATOM 702 N N . ASP A 1 95 ? -12.808 -13.535 5.889 1.00 38.66 95 ASP A N 1
ATOM 703 C CA . ASP A 1 95 ? -11.706 -13.783 4.971 1.00 38.66 95 ASP A CA 1
ATOM 704 C C . ASP A 1 95 ? -12.346 -14.244 3.652 1.00 38.66 95 ASP A C 1
ATOM 706 O O . ASP A 1 95 ? -12.906 -15.337 3.554 1.00 38.66 95 ASP A O 1
ATOM 710 N N . HIS A 1 96 ? -12.382 -13.351 2.663 1.00 39.50 96 HIS A N 1
ATOM 711 C CA . HIS A 1 96 ? -12.687 -13.718 1.288 1.00 39.50 96 HIS A CA 1
ATOM 712 C C . HIS A 1 96 ? -11.393 -14.271 0.684 1.00 39.50 96 HIS A C 1
ATOM 714 O O . HIS A 1 96 ? -10.656 -13.529 0.032 1.00 39.50 96 HIS A O 1
ATOM 720 N N . ASP A 1 97 ? -11.113 -15.541 0.990 1.00 39.59 97 ASP A N 1
ATOM 721 C CA . ASP A 1 97 ? -10.182 -16.386 0.230 1.00 39.59 97 ASP A CA 1
ATOM 722 C C . ASP A 1 97 ? -10.672 -16.572 -1.219 1.00 39.59 97 ASP A C 1
ATOM 724 O O . ASP A 1 97 ? -11.900 -16.761 -1.421 1.00 39.59 97 ASP A O 1
#

Secondary s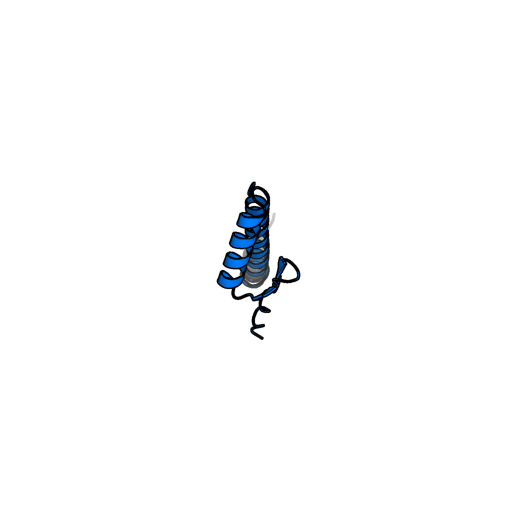tructure (DSSP, 8-state):
---HHHHHHHHHHHHHHHHHHHHHHHHHIIIIIHHHHHHHHHHHHHHHHHHHHHHHHHT-S-HHHHHHHHHHHHHHTTPEEETTTTEEE--------

Foldseek 3Di:
DDDPVNVVVVVVCCVVVVVVVCVVVVCCCVPPVVVVVVVVVVVVVVVVVVVVVVVVLVPPPDPVVSLVVQCVVLVVQVFDQDPVVSHTGHDPPPPPD